Protein AF-A0A7C3YCB7-F1 (afdb_monomer_lite)

Sequence (132 aa):
MITGTDVLAIGIAAILTVVTIVGVYWWRTVRLQRWLAQRLQSGAWVVTPCSACQGKGHCLQCGGMGTLGLMGKPCPACGGGEHSEGGHVVTLRGSGRCAVCGGYGQVYRDVHSGLTIQMSDDAVDAARSRSS

pLDDT: mean 73.68, std 11.97, range [40.75, 91.19]

Structure (mmCIF, N/CA/C/O backbone):
data_AF-A0A7C3YCB7-F1
#
_entry.id   AF-A0A7C3YCB7-F1
#
loop_
_atom_site.group_PDB
_atom_site.id
_atom_site.type_symbol
_atom_site.label_atom_id
_atom_site.label_alt_id
_atom_site.label_comp_id
_atom_site.label_asym_id
_atom_site.label_entity_id
_atom_site.label_seq_id
_atom_site.pdbx_PDB_ins_code
_atom_site.Cartn_x
_atom_site.Cartn_y
_atom_site.Cartn_z
_atom_site.occupancy
_atom_site.B_iso_or_equiv
_atom_site.auth_seq_id
_atom_site.auth_comp_id
_atom_site.auth_asym_id
_atom_site.auth_atom_id
_atom_site.pdbx_PDB_model_num
ATOM 1 N N . MET A 1 1 ? 16.963 9.208 -47.739 1.00 55.72 1 MET A N 1
ATOM 2 C CA . MET A 1 1 ? 17.545 10.384 -47.061 1.00 55.72 1 MET A CA 1
ATOM 3 C C . MET A 1 1 ? 16.467 10.934 -46.151 1.00 55.72 1 MET A C 1
ATOM 5 O O . MET A 1 1 ? 15.436 11.336 -46.665 1.00 55.72 1 MET A O 1
ATOM 9 N N . ILE A 1 2 ? 16.644 10.836 -44.833 1.00 55.69 2 ILE A N 1
ATOM 10 C CA . ILE A 1 2 ? 15.729 11.458 -43.865 1.00 55.69 2 ILE A CA 1
ATOM 11 C C . ILE A 1 2 ? 16.031 12.956 -43.910 1.00 55.69 2 ILE A C 1
ATOM 13 O O . ILE A 1 2 ? 17.195 13.338 -43.771 1.00 55.69 2 ILE A O 1
ATOM 17 N N . THR A 1 3 ? 15.034 13.789 -44.197 1.00 65.19 3 THR A N 1
ATOM 18 C CA . THR A 1 3 ? 15.243 15.237 -44.303 1.00 65.19 3 THR A CA 1
ATOM 19 C C . THR A 1 3 ? 15.220 15.875 -42.913 1.00 65.19 3 THR A C 1
ATOM 21 O O . THR A 1 3 ? 14.622 15.340 -41.981 1.00 65.19 3 THR A O 1
ATOM 24 N N . GLY A 1 4 ? 15.892 17.018 -42.733 1.00 64.44 4 GLY A N 1
ATOM 25 C CA . GLY A 1 4 ? 16.004 17.678 -41.420 1.00 64.44 4 GLY A CA 1
ATOM 26 C C . GLY A 1 4 ? 14.655 18.034 -40.772 1.00 64.44 4 GLY A C 1
ATOM 27 O O . GLY A 1 4 ? 14.561 18.115 -39.549 1.00 64.44 4 GLY A O 1
ATOM 28 N N . THR A 1 5 ? 13.596 18.175 -41.571 1.00 69.31 5 THR A N 1
ATOM 29 C CA . THR A 1 5 ? 12.217 18.403 -41.117 1.00 69.31 5 THR A CA 1
ATOM 30 C C . THR A 1 5 ? 11.559 17.154 -40.526 1.00 69.31 5 THR A C 1
ATOM 32 O O . THR A 1 5 ? 10.769 17.278 -39.592 1.00 69.31 5 THR A O 1
ATOM 35 N N . ASP A 1 6 ? 11.925 15.956 -40.991 1.00 67.31 6 ASP A N 1
ATOM 36 C CA . ASP A 1 6 ? 11.388 14.689 -40.473 1.00 67.31 6 ASP A CA 1
ATOM 37 C C . ASP A 1 6 ? 11.893 14.415 -39.050 1.00 67.31 6 ASP A C 1
ATOM 39 O O . ASP A 1 6 ? 11.144 13.966 -38.183 1.00 67.31 6 ASP A O 1
ATOM 43 N N . VAL A 1 7 ? 13.157 14.753 -38.773 1.00 70.19 7 VAL A N 1
ATOM 44 C CA . VAL A 1 7 ? 13.768 14.581 -37.444 1.00 70.19 7 VAL A CA 1
ATOM 45 C C . VAL A 1 7 ? 13.118 15.512 -36.416 1.00 70.19 7 VAL A C 1
ATOM 47 O O . VAL A 1 7 ? 12.842 15.097 -35.290 1.00 70.19 7 VAL A O 1
ATOM 50 N N . LEU A 1 8 ? 12.816 16.754 -36.811 1.00 74.25 8 LEU A N 1
ATOM 51 C CA . LEU A 1 8 ? 12.131 17.718 -35.950 1.00 74.25 8 LEU A CA 1
ATOM 52 C C . LEU A 1 8 ? 10.683 17.285 -35.663 1.00 74.25 8 LEU A C 1
ATOM 54 O O . LEU A 1 8 ? 10.240 17.347 -34.516 1.00 74.25 8 LEU A O 1
ATOM 58 N N . ALA A 1 9 ? 9.963 16.797 -36.678 1.00 74.00 9 ALA A N 1
ATOM 59 C CA . ALA A 1 9 ? 8.589 16.320 -36.532 1.00 74.00 9 ALA A CA 1
ATOM 60 C C . ALA A 1 9 ? 8.490 15.098 -35.601 1.00 74.00 9 ALA A C 1
ATOM 62 O O . ALA A 1 9 ? 7.624 15.059 -34.724 1.00 74.00 9 ALA A O 1
ATOM 63 N N . ILE A 1 10 ? 9.413 14.136 -35.728 1.00 79.12 10 ILE A N 1
ATOM 64 C CA . ILE A 1 10 ? 9.480 12.964 -34.842 1.00 79.12 10 ILE A CA 1
ATOM 65 C C . ILE A 1 10 ? 9.825 13.387 -33.406 1.00 79.12 10 ILE A C 1
ATOM 67 O O . ILE A 1 10 ? 9.212 12.896 -32.457 1.00 79.12 10 ILE A O 1
ATOM 71 N N . GLY A 1 11 ? 10.755 14.333 -33.235 1.00 79.25 11 GLY A N 1
ATOM 72 C CA . GLY A 1 11 ? 11.122 14.865 -31.921 1.00 79.25 11 GLY A CA 1
ATOM 73 C C . GLY A 1 11 ? 9.951 15.542 -31.202 1.00 79.25 11 GLY A C 1
ATOM 74 O O . GLY A 1 11 ? 9.689 15.249 -30.036 1.00 79.25 11 GLY A O 1
ATOM 75 N N . ILE A 1 12 ? 9.196 16.395 -31.902 1.00 84.50 12 ILE A N 1
ATOM 76 C CA . ILE A 1 12 ? 8.022 17.082 -31.336 1.00 84.50 12 ILE A CA 1
ATOM 77 C C . ILE A 1 12 ? 6.922 16.076 -30.981 1.00 84.50 12 ILE A C 1
ATOM 79 O O . ILE A 1 12 ? 6.356 16.151 -29.889 1.00 84.50 12 ILE A O 1
ATOM 83 N N . ALA A 1 13 ? 6.645 15.111 -31.863 1.00 82.50 13 ALA A N 1
ATOM 84 C CA . ALA A 1 13 ? 5.657 14.071 -31.599 1.00 82.50 13 ALA A CA 1
ATOM 85 C C . ALA A 1 13 ? 6.021 13.260 -30.345 1.00 82.50 13 ALA A C 1
ATOM 87 O O . ALA A 1 13 ? 5.174 13.069 -29.478 1.00 82.50 13 ALA A O 1
ATOM 88 N N . ALA A 1 14 ? 7.285 12.854 -30.191 1.00 83.62 14 ALA A N 1
ATOM 89 C CA . ALA A 1 14 ? 7.742 12.130 -29.006 1.00 83.62 14 ALA A CA 1
ATOM 90 C C . ALA A 1 14 ? 7.562 12.947 -27.713 1.00 83.62 14 ALA A C 1
ATOM 92 O O . ALA A 1 14 ? 7.073 12.414 -26.715 1.00 83.62 14 ALA A O 1
ATOM 93 N N . ILE A 1 15 ? 7.890 14.243 -27.735 1.00 87.38 15 ILE A N 1
ATOM 94 C CA . ILE A 1 15 ? 7.728 15.132 -26.574 1.00 87.38 15 ILE A CA 1
ATOM 95 C C . ILE A 1 15 ? 6.250 15.265 -26.191 1.00 87.38 15 ILE A C 1
ATOM 97 O O . ILE A 1 15 ? 5.911 15.129 -25.016 1.00 87.38 15 ILE A O 1
ATOM 101 N N . LEU A 1 16 ? 5.355 15.474 -27.162 1.00 88.88 16 LEU A N 1
ATOM 102 C CA . LEU A 1 16 ? 3.915 15.575 -26.902 1.00 88.88 16 LEU A CA 1
ATOM 103 C C . LEU A 1 16 ? 3.347 14.281 -26.302 1.00 88.88 16 LEU A C 1
ATOM 105 O O . LEU A 1 16 ? 2.542 14.334 -25.368 1.00 88.88 16 LEU A O 1
ATOM 109 N N . THR A 1 17 ? 3.797 13.117 -26.771 1.00 87.00 17 THR A N 1
ATOM 110 C CA . THR A 1 17 ? 3.384 11.825 -26.205 1.00 87.00 17 THR A CA 1
ATOM 111 C C . THR A 1 17 ? 3.858 11.672 -24.759 1.00 87.00 17 THR A C 1
ATOM 113 O O . THR A 1 17 ? 3.087 11.273 -23.892 1.00 87.00 17 THR A O 1
ATOM 116 N N . VAL A 1 18 ? 5.100 12.052 -24.451 1.00 89.19 18 VAL A N 1
ATOM 117 C CA . VAL A 1 18 ? 5.606 12.002 -23.070 1.00 89.19 18 VAL A CA 1
ATOM 118 C C . VAL A 1 18 ? 4.829 12.963 -22.167 1.00 89.19 18 VAL A C 1
ATOM 120 O O . VAL A 1 18 ? 4.400 12.568 -21.085 1.00 89.19 18 VAL A O 1
ATOM 123 N N . VAL A 1 19 ? 4.578 14.196 -22.614 1.00 91.19 19 VAL A N 1
ATOM 124 C CA . VAL A 1 19 ? 3.820 15.195 -21.841 1.00 91.19 19 VAL A CA 1
ATOM 125 C C . VAL A 1 19 ? 2.392 14.725 -21.567 1.00 91.19 19 VAL A C 1
ATOM 127 O O . VAL A 1 19 ? 1.904 14.873 -20.448 1.00 91.19 19 VAL A O 1
ATOM 130 N N . THR A 1 20 ? 1.723 14.123 -22.552 1.00 89.56 20 THR A N 1
ATOM 131 C CA . THR A 1 20 ? 0.366 13.588 -22.365 1.00 89.56 20 THR A CA 1
ATOM 132 C C . THR A 1 20 ? 0.347 12.395 -21.414 1.00 89.56 20 THR A C 1
ATOM 134 O O . THR A 1 20 ? -0.484 12.374 -20.507 1.00 89.56 20 THR A O 1
ATOM 137 N N . ILE A 1 21 ? 1.285 11.450 -21.535 1.00 87.94 21 ILE A N 1
ATOM 138 C CA . ILE A 1 21 ? 1.400 10.309 -20.611 1.00 87.94 21 ILE A CA 1
ATOM 139 C C . ILE A 1 21 ? 1.638 10.797 -19.178 1.00 87.94 21 ILE A C 1
ATOM 141 O O . ILE A 1 21 ? 0.916 10.398 -18.263 1.00 87.94 21 ILE A O 1
ATOM 145 N N . VAL A 1 22 ? 2.606 11.696 -18.979 1.00 89.88 22 VAL A N 1
ATOM 146 C CA . VAL A 1 22 ? 2.920 12.255 -17.655 1.00 89.88 22 VAL A CA 1
ATOM 147 C C . VAL A 1 22 ? 1.731 13.043 -17.104 1.00 89.88 22 VAL A C 1
ATOM 149 O O . VAL A 1 22 ? 1.383 12.884 -15.935 1.00 89.88 22 VAL A O 1
ATOM 152 N N . GLY A 1 23 ? 1.056 13.837 -17.938 1.00 89.62 23 GLY A N 1
ATOM 153 C CA . GLY A 1 23 ? -0.133 14.595 -17.550 1.00 89.62 23 GLY A CA 1
ATOM 154 C C . GLY A 1 23 ? -1.295 13.702 -17.108 1.00 89.62 23 GLY A C 1
ATOM 155 O O . GLY A 1 23 ? -1.910 13.959 -16.072 1.00 89.62 23 GLY A O 1
ATOM 156 N N . VAL A 1 24 ? -1.569 12.617 -17.840 1.00 87.38 24 VAL A N 1
ATOM 157 C CA . VAL A 1 24 ? -2.597 11.629 -17.472 1.00 87.38 24 VAL A CA 1
ATOM 158 C C . VAL A 1 24 ? -2.231 10.926 -16.165 1.00 87.38 24 VAL A C 1
ATOM 160 O O . VAL A 1 24 ? -3.091 10.776 -15.292 1.00 87.38 24 VAL A O 1
ATOM 163 N N . TYR A 1 25 ? -0.965 10.533 -16.005 1.00 83.81 25 TYR A N 1
ATOM 164 C CA . TYR A 1 25 ? -0.487 9.878 -14.790 1.00 83.81 25 TYR A CA 1
ATOM 165 C C . TYR A 1 25 ? -0.630 10.795 -13.569 1.00 83.81 25 TYR A C 1
ATOM 167 O O . TYR A 1 25 ? -1.211 10.405 -12.557 1.00 83.81 25 TYR A O 1
ATOM 175 N N . TRP A 1 26 ? -0.198 12.050 -13.699 1.00 85.56 26 TRP A N 1
ATOM 176 C CA . TRP A 1 26 ? -0.324 13.069 -12.659 1.00 85.56 26 TRP A CA 1
ATOM 177 C C . TRP A 1 26 ? -1.784 13.372 -12.302 1.00 85.56 26 TRP A C 1
ATOM 179 O O . TRP A 1 26 ? -2.143 13.501 -11.132 1.00 85.56 26 TRP A O 1
ATOM 189 N N . TRP A 1 27 ? -2.671 13.464 -13.295 1.00 84.62 27 TRP A N 1
ATOM 190 C CA . TRP A 1 27 ? -4.088 13.697 -13.027 1.00 84.62 27 TRP A CA 1
ATOM 191 C C . TRP A 1 27 ? -4.723 12.536 -12.255 1.00 84.62 27 TRP A C 1
ATOM 193 O O . TRP A 1 27 ? -5.489 12.765 -11.312 1.00 84.62 27 TRP A O 1
ATOM 203 N N . ARG A 1 28 ? -4.374 11.292 -12.609 1.00 80.69 28 ARG A N 1
ATOM 204 C CA . ARG A 1 28 ? -4.806 10.092 -11.880 1.00 80.69 28 ARG A CA 1
ATOM 205 C C . ARG A 1 28 ? -4.377 10.143 -10.416 1.00 80.69 28 ARG A C 1
ATOM 207 O O . ARG A 1 28 ? -5.232 9.977 -9.544 1.00 80.69 28 ARG A O 1
ATOM 214 N N . THR A 1 29 ? -3.106 10.434 -10.143 1.00 75.44 29 THR A N 1
ATOM 215 C CA . THR A 1 29 ? -2.579 10.462 -8.771 1.00 75.44 29 THR A CA 1
ATOM 216 C C . THR A 1 29 ? -3.209 11.578 -7.940 1.00 75.44 29 THR A C 1
ATOM 218 O O . THR A 1 29 ? -3.712 11.314 -6.848 1.00 75.44 29 THR A O 1
ATOM 221 N N . VAL A 1 30 ? -3.298 12.805 -8.463 1.00 84.25 30 VAL A N 1
ATOM 222 C CA . VAL A 1 30 ? -3.924 13.935 -7.748 1.00 84.25 30 VAL A CA 1
ATOM 223 C C . VAL A 1 30 ? -5.396 13.661 -7.445 1.00 84.25 30 VAL A C 1
ATOM 225 O O . VAL A 1 30 ? -5.882 13.962 -6.352 1.00 84.25 30 VAL A O 1
ATOM 228 N N . ARG A 1 31 ? -6.129 13.072 -8.395 1.00 81.88 31 ARG A N 1
ATOM 229 C CA . ARG A 1 31 ? -7.540 12.724 -8.195 1.00 81.88 31 ARG A CA 1
ATOM 230 C C . ARG A 1 31 ? -7.712 11.661 -7.110 1.00 81.88 31 ARG A C 1
ATOM 232 O O . ARG A 1 31 ? -8.656 11.758 -6.325 1.00 81.88 31 ARG A O 1
ATOM 239 N N . LEU A 1 32 ? -6.824 10.670 -7.067 1.00 75.31 32 LEU A N 1
ATOM 240 C CA . LEU A 1 32 ? -6.840 9.607 -6.063 1.00 75.31 32 LEU A CA 1
ATOM 241 C C . LEU A 1 32 ? -6.523 10.163 -4.668 1.00 75.31 32 LEU A C 1
ATOM 243 O O . LEU A 1 32 ? -7.2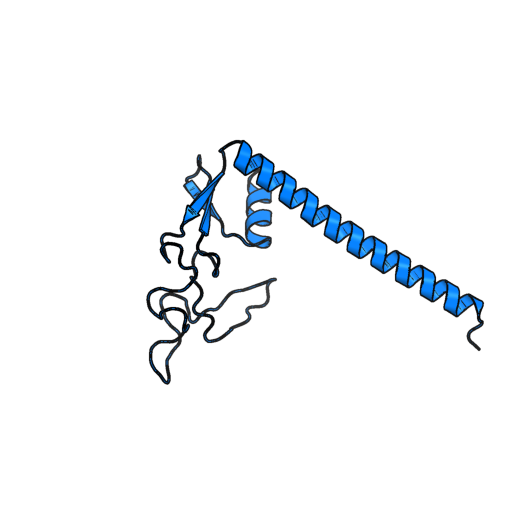68 9.907 -3.722 1.00 75.31 32 LEU A O 1
ATOM 247 N N . GLN A 1 33 ? -5.516 11.035 -4.565 1.00 77.50 33 GLN A N 1
ATOM 248 C CA . GLN A 1 33 ? -5.184 11.707 -3.308 1.00 77.50 33 GLN A CA 1
ATOM 249 C C . GLN A 1 33 ? -6.328 12.574 -2.779 1.00 77.50 33 GLN A C 1
ATOM 251 O O . GLN A 1 33 ? -6.639 12.511 -1.592 1.00 77.50 33 GLN A O 1
ATOM 256 N N . ARG A 1 34 ? -7.008 13.338 -3.645 1.00 84.69 34 ARG A N 1
ATOM 257 C CA . ARG A 1 34 ? -8.174 14.137 -3.228 1.00 84.69 34 ARG A CA 1
ATOM 258 C C . ARG A 1 34 ? -9.317 13.269 -2.707 1.00 84.69 34 ARG A C 1
ATOM 260 O O . ARG A 1 34 ? -9.920 13.616 -1.698 1.00 84.69 34 ARG A O 1
ATOM 267 N N . TRP A 1 35 ? -9.603 12.145 -3.364 1.00 80.81 35 TRP A N 1
ATOM 268 C CA . TRP A 1 35 ? -10.663 11.234 -2.927 1.00 80.81 35 TRP A CA 1
ATOM 269 C C . TRP A 1 35 ? -10.346 10.592 -1.568 1.00 80.81 35 TRP A C 1
ATOM 271 O O . TRP A 1 35 ? -11.201 10.588 -0.681 1.00 80.81 35 TRP A O 1
ATOM 281 N N . LEU A 1 36 ? -9.109 10.119 -1.371 1.00 73.50 36 LEU A N 1
ATOM 282 C CA . LEU A 1 36 ? -8.652 9.588 -0.083 1.00 73.50 36 LEU A CA 1
ATOM 283 C C . LEU A 1 36 ? -8.720 10.649 1.020 1.00 73.50 36 LEU A C 1
ATOM 285 O O . LEU A 1 36 ? -9.247 10.381 2.099 1.00 73.50 36 LEU A O 1
ATOM 289 N N . ALA A 1 37 ? -8.242 11.865 0.739 1.00 77.81 37 ALA A N 1
ATOM 290 C CA . ALA A 1 37 ? -8.298 12.978 1.682 1.00 77.81 37 ALA A CA 1
ATOM 291 C C . ALA A 1 37 ? -9.743 13.297 2.091 1.00 77.81 37 ALA A C 1
ATOM 293 O O . ALA A 1 37 ? -10.021 13.468 3.274 1.00 77.81 37 ALA A O 1
ATOM 294 N N . GLN A 1 38 ? -10.676 13.293 1.136 1.00 81.56 38 GLN A N 1
ATOM 295 C CA . GLN A 1 38 ? -12.091 13.528 1.408 1.00 81.56 38 GLN A CA 1
ATOM 296 C C . GLN A 1 38 ? -12.702 12.421 2.285 1.00 81.56 38 GLN A C 1
ATOM 298 O O . GLN A 1 38 ? -13.438 12.720 3.224 1.00 81.56 38 GLN A O 1
ATOM 303 N N . ARG A 1 39 ? -12.365 11.145 2.040 1.00 74.69 39 ARG A N 1
ATOM 304 C CA . ARG A 1 39 ? -12.821 10.011 2.868 1.00 74.69 39 ARG A CA 1
ATOM 305 C C . ARG A 1 39 ? -12.276 10.083 4.296 1.00 74.69 39 ARG A C 1
ATOM 307 O O . ARG A 1 39 ? -13.044 9.891 5.236 1.00 74.69 39 ARG A O 1
ATOM 314 N N . LEU A 1 40 ? -11.000 10.425 4.462 1.00 75.50 40 LEU A N 1
ATOM 315 C CA . LEU A 1 40 ? -10.378 10.610 5.777 1.00 75.50 40 LEU A CA 1
ATOM 316 C C . LEU A 1 40 ? -10.996 11.787 6.542 1.00 75.50 40 LEU A C 1
ATOM 318 O O . LEU A 1 40 ? -11.325 11.651 7.715 1.00 75.50 40 LEU A O 1
ATOM 322 N N . GLN A 1 41 ? -11.223 12.919 5.870 1.00 78.81 41 GLN A N 1
ATOM 323 C CA . GLN A 1 41 ? -11.858 14.095 6.476 1.00 78.81 41 GLN A CA 1
ATOM 324 C C . GLN A 1 41 ? -13.321 13.850 6.850 1.00 78.81 41 GLN A C 1
ATOM 326 O O . GLN A 1 41 ? -13.781 14.349 7.871 1.00 78.81 41 GLN A O 1
ATOM 331 N N . SER A 1 42 ? -14.046 13.053 6.059 1.00 79.25 42 SER A N 1
ATOM 332 C CA . SER A 1 42 ? -15.430 12.678 6.369 1.00 79.25 42 SER A CA 1
ATOM 333 C C . SER A 1 42 ? -15.561 11.730 7.569 1.00 79.25 42 SER A C 1
ATOM 335 O O . SER A 1 42 ? -16.676 11.412 7.968 1.00 79.25 42 SER A O 1
ATOM 337 N N . GLY A 1 43 ? -14.446 11.223 8.112 1.00 77.56 43 GLY A N 1
ATOM 338 C CA . GLY A 1 43 ? -14.448 10.228 9.186 1.00 77.56 43 GLY A CA 1
ATOM 339 C C . GLY A 1 43 ? -14.991 8.861 8.766 1.00 77.56 43 GLY A C 1
ATOM 340 O O . GLY A 1 43 ? -15.074 7.958 9.590 1.00 77.56 43 GLY A O 1
ATOM 341 N N . ALA A 1 44 ? -15.336 8.670 7.488 1.00 78.81 44 ALA A N 1
ATOM 342 C CA . ALA A 1 44 ? -15.799 7.385 6.983 1.00 78.81 44 ALA A CA 1
ATOM 343 C C . ALA A 1 44 ? -14.703 6.314 7.095 1.00 78.81 44 ALA A C 1
ATOM 345 O O . ALA A 1 44 ? -15.007 5.125 7.165 1.00 78.81 44 ALA A O 1
ATOM 346 N N . TRP A 1 45 ? -13.437 6.733 7.053 1.00 79.31 45 TRP A N 1
ATOM 347 C CA . TRP A 1 45 ? -12.264 5.874 6.994 1.00 79.31 45 TRP A CA 1
ATOM 348 C C . TRP A 1 45 ? -11.245 6.317 8.040 1.00 79.31 45 TRP A C 1
ATOM 350 O O . TRP A 1 45 ? -10.954 7.505 8.159 1.00 79.31 45 TRP A O 1
ATOM 360 N N . VAL A 1 46 ? -10.676 5.360 8.771 1.00 84.06 46 VAL A N 1
ATOM 361 C CA . VAL A 1 46 ? -9.654 5.606 9.794 1.00 84.06 46 VAL A CA 1
ATOM 362 C C . VAL A 1 46 ? -8.403 4.785 9.503 1.00 84.06 46 VAL A C 1
ATOM 364 O O . VAL A 1 46 ? -8.476 3.614 9.129 1.00 84.06 46 VAL A O 1
ATOM 367 N N . VAL A 1 47 ? -7.232 5.402 9.661 1.00 83.56 47 VAL A N 1
ATOM 368 C CA . VAL A 1 47 ? -5.953 4.688 9.590 1.00 83.56 47 VAL A CA 1
ATOM 369 C C . VAL A 1 47 ? -5.744 3.981 10.918 1.00 83.56 47 VAL A C 1
ATOM 371 O O . VAL A 1 47 ? -5.693 4.622 11.965 1.00 83.56 47 VAL A O 1
ATOM 374 N N . THR A 1 48 ? -5.627 2.658 10.879 1.00 85.88 48 THR A N 1
ATOM 375 C CA . THR A 1 48 ? -5.392 1.847 12.080 1.00 85.88 48 THR A CA 1
ATOM 376 C C . THR A 1 48 ? -4.136 1.005 11.922 1.00 85.88 48 THR A C 1
ATOM 378 O O . THR A 1 48 ? -3.832 0.561 10.808 1.00 85.88 48 THR A O 1
ATOM 381 N N . PRO A 1 49 ? -3.383 0.773 13.014 1.00 86.75 49 PRO A N 1
ATOM 382 C CA . PRO A 1 49 ? -2.257 -0.142 12.968 1.00 86.75 49 PRO A CA 1
ATOM 383 C C . PRO A 1 49 ? -2.763 -1.534 12.589 1.00 86.75 49 PRO A C 1
ATOM 385 O O . PRO A 1 49 ? -3.782 -2.010 13.091 1.00 86.75 49 PRO A O 1
ATOM 388 N N . CYS A 1 50 ? -2.040 -2.195 11.693 1.00 85.00 50 CYS A N 1
ATOM 389 C CA . CYS A 1 50 ? -2.361 -3.550 11.285 1.00 85.00 50 CYS A CA 1
ATOM 390 C C . CYS A 1 50 ? -2.235 -4.476 12.497 1.00 85.00 50 CYS A C 1
ATOM 392 O O . CYS A 1 50 ? -1.160 -4.580 13.089 1.00 85.00 50 CYS A O 1
ATOM 394 N N . SER A 1 51 ? -3.316 -5.169 12.850 1.00 84.00 51 SER A N 1
ATOM 395 C CA . SER A 1 51 ? -3.353 -6.091 13.990 1.00 84.00 51 SER A CA 1
ATOM 396 C C . SER A 1 51 ? -2.431 -7.299 13.800 1.00 84.00 51 SER A C 1
ATOM 398 O O . SER A 1 51 ? -1.847 -7.776 14.768 1.00 84.00 51 SER A O 1
ATOM 400 N N . ALA A 1 52 ? -2.229 -7.748 12.557 1.00 81.75 52 ALA A N 1
ATOM 401 C CA . ALA A 1 52 ? -1.406 -8.917 12.245 1.00 81.75 52 ALA A CA 1
ATOM 402 C C . ALA A 1 52 ? 0.105 -8.681 12.425 1.00 81.75 52 ALA A C 1
ATOM 404 O O . ALA A 1 52 ? 0.840 -9.617 12.728 1.00 81.75 52 ALA A O 1
ATOM 405 N N . CYS A 1 53 ? 0.584 -7.444 12.250 1.00 84.50 53 CYS A N 1
ATOM 406 C CA . CYS A 1 53 ? 1.986 -7.081 12.499 1.00 84.50 53 CYS A CA 1
ATOM 407 C C . CYS A 1 53 ? 2.175 -6.047 13.609 1.00 84.50 53 CYS A C 1
ATOM 409 O O . CYS A 1 53 ? 3.289 -5.565 13.801 1.00 84.50 53 CYS A O 1
ATOM 411 N N . GLN A 1 54 ? 1.100 -5.661 14.299 1.00 87.12 54 GLN A N 1
ATOM 412 C CA . GLN A 1 54 ? 1.098 -4.643 15.352 1.00 87.12 54 G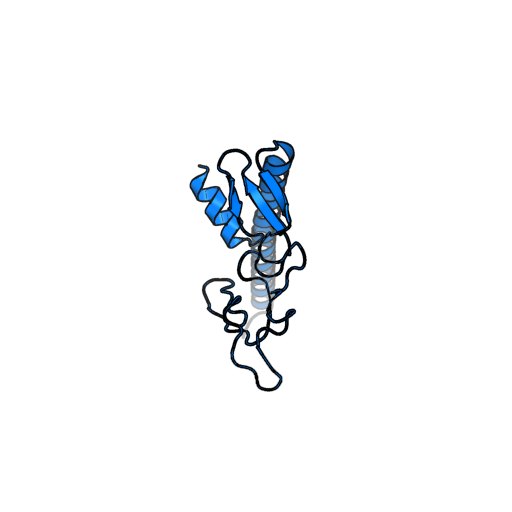LN A CA 1
ATOM 413 C C . GLN A 1 54 ? 1.790 -3.334 14.931 1.00 87.12 54 GLN A C 1
ATOM 415 O O . GLN A 1 54 ? 2.621 -2.800 15.657 1.00 87.12 54 GLN A O 1
ATOM 420 N N . GLY A 1 55 ? 1.524 -2.840 13.719 1.00 83.75 55 GLY A N 1
ATOM 421 C CA . GLY A 1 55 ? 2.165 -1.606 13.241 1.00 83.75 55 GLY A CA 1
ATOM 422 C C . GLY A 1 55 ? 3.573 -1.762 12.655 1.00 83.75 55 GLY A C 1
ATOM 423 O O . GLY A 1 55 ? 4.058 -0.844 12.009 1.00 83.75 55 GLY A O 1
ATOM 424 N N . LYS A 1 56 ? 4.240 -2.913 12.816 1.00 84.50 56 LYS A N 1
ATOM 425 C CA . LYS A 1 56 ? 5.661 -3.053 12.446 1.00 84.50 56 LYS A CA 1
ATOM 426 C C . LYS A 1 56 ? 5.943 -3.228 10.951 1.00 84.50 56 LYS A C 1
ATOM 428 O O . LYS A 1 56 ? 7.100 -3.196 10.539 1.00 84.50 56 LYS A O 1
ATOM 433 N N . GLY A 1 57 ? 4.919 -3.512 10.149 1.00 81.00 57 GLY A N 1
ATOM 434 C CA . GLY A 1 57 ? 5.040 -3.754 8.706 1.00 81.00 57 GLY A CA 1
ATOM 435 C C . GLY A 1 57 ? 5.657 -5.104 8.326 1.00 81.00 57 GLY A C 1
ATOM 436 O O . GLY A 1 57 ? 5.356 -5.635 7.264 1.00 81.00 57 GLY A O 1
ATOM 437 N N . HIS A 1 58 ? 6.432 -5.739 9.200 1.00 83.50 58 HIS A N 1
ATOM 438 C CA . HIS A 1 58 ? 6.997 -7.065 8.966 1.00 83.50 58 HIS A CA 1
ATOM 439 C C . HIS A 1 58 ? 6.234 -8.175 9.699 1.00 83.50 58 HIS A C 1
ATOM 441 O O . HIS A 1 58 ? 5.551 -7.957 10.699 1.00 83.50 58 HIS A O 1
ATOM 447 N N . CYS A 1 59 ? 6.351 -9.396 9.188 1.00 84.38 59 CYS A N 1
ATOM 448 C CA . CYS A 1 59 ? 5.833 -10.595 9.821 1.00 84.38 59 CYS A CA 1
ATOM 449 C C . CYS A 1 59 ? 6.545 -10.818 11.159 1.00 84.38 59 CYS A C 1
ATOM 451 O O . CYS A 1 59 ? 7.772 -10.929 11.212 1.00 84.38 59 CYS A O 1
ATOM 453 N N . LEU A 1 60 ? 5.760 -10.910 12.234 1.00 82.75 60 LEU A N 1
ATOM 454 C CA . LEU A 1 60 ? 6.264 -11.095 13.596 1.00 82.75 60 LEU A CA 1
ATOM 455 C C . LEU A 1 60 ? 6.900 -12.474 13.799 1.00 82.75 60 LEU A C 1
ATOM 457 O O . LEU A 1 60 ? 7.819 -12.612 14.595 1.00 82.75 60 LEU A O 1
ATOM 461 N N . GLN A 1 61 ? 6.444 -13.482 13.054 1.00 84.06 61 GLN A N 1
ATOM 462 C CA . GLN A 1 61 ? 6.894 -14.861 13.231 1.00 84.06 61 GLN A CA 1
ATOM 463 C C . GLN A 1 61 ? 8.291 -15.115 12.654 1.00 84.06 61 GLN A C 1
ATOM 465 O O . GLN A 1 61 ? 9.071 -15.848 13.249 1.00 84.06 61 GLN A O 1
ATOM 470 N N . CYS A 1 62 ? 8.623 -14.508 11.512 1.00 79.69 62 CYS A N 1
ATOM 471 C CA . CYS A 1 62 ? 9.971 -14.575 10.937 1.00 79.69 62 CYS A CA 1
ATOM 472 C C . CYS A 1 62 ? 10.793 -13.303 11.180 1.00 79.69 62 CYS A C 1
ATOM 474 O O . CYS A 1 62 ? 11.843 -13.145 10.567 1.00 79.69 62 CYS A O 1
ATOM 476 N N . GLY A 1 63 ? 10.293 -12.350 11.973 1.00 79.38 63 GLY A N 1
ATOM 477 C CA . GLY A 1 63 ? 10.971 -11.076 12.235 1.00 79.38 63 GLY A CA 1
ATOM 478 C C . GLY A 1 63 ? 11.341 -10.284 10.976 1.00 79.38 63 GLY A C 1
ATOM 479 O O . GLY A 1 63 ? 12.363 -9.613 10.962 1.00 79.38 63 GLY A O 1
ATOM 480 N N . GLY A 1 64 ? 10.564 -10.400 9.894 1.00 77.75 64 GLY A N 1
ATOM 481 C CA . GLY A 1 64 ? 10.897 -9.736 8.628 1.00 77.75 64 GLY A CA 1
ATOM 482 C C . GLY A 1 64 ? 11.895 -10.453 7.714 1.00 77.75 64 GLY A C 1
ATOM 483 O O . GLY A 1 64 ? 12.200 -9.926 6.655 1.00 77.75 64 GLY A O 1
ATOM 484 N N . MET A 1 65 ? 12.341 -11.668 8.045 1.00 77.25 65 MET A N 1
ATOM 485 C CA . MET A 1 65 ? 13.277 -12.426 7.196 1.00 77.25 65 MET A CA 1
ATOM 486 C C . MET A 1 65 ? 12.602 -13.198 6.047 1.00 77.25 65 MET A C 1
ATOM 488 O O . MET A 1 65 ? 13.264 -13.648 5.120 1.00 77.25 65 MET A O 1
ATOM 492 N N . GLY A 1 66 ? 11.285 -13.428 6.124 1.00 76.31 66 GLY A N 1
ATOM 493 C CA . GLY A 1 66 ? 10.513 -14.231 5.161 1.00 76.31 66 GLY A CA 1
ATOM 494 C C . GLY A 1 66 ? 10.829 -15.733 5.172 1.00 76.31 66 GLY A C 1
ATOM 495 O O . GLY A 1 66 ? 10.157 -16.517 4.511 1.00 76.31 66 GLY A O 1
ATOM 496 N N . THR A 1 67 ? 11.785 -16.180 5.973 1.00 78.69 67 THR A N 1
ATOM 497 C CA . THR A 1 67 ? 12.139 -17.591 6.141 1.00 78.69 67 THR A CA 1
ATOM 498 C C . THR A 1 67 ? 12.257 -17.938 7.622 1.00 78.69 67 THR A C 1
ATOM 500 O O . THR A 1 67 ? 12.399 -17.059 8.473 1.00 78.69 67 THR A O 1
ATOM 503 N N . LEU A 1 68 ? 12.139 -19.226 7.952 1.00 76.00 68 LEU A N 1
ATOM 504 C CA . LEU A 1 68 ? 12.378 -19.728 9.307 1.00 76.00 68 LEU A CA 1
ATOM 505 C C . LEU A 1 68 ? 13.693 -20.515 9.353 1.00 76.00 68 LEU A C 1
ATOM 507 O O . LEU A 1 68 ? 13.788 -21.599 8.777 1.00 76.00 68 LEU A O 1
ATOM 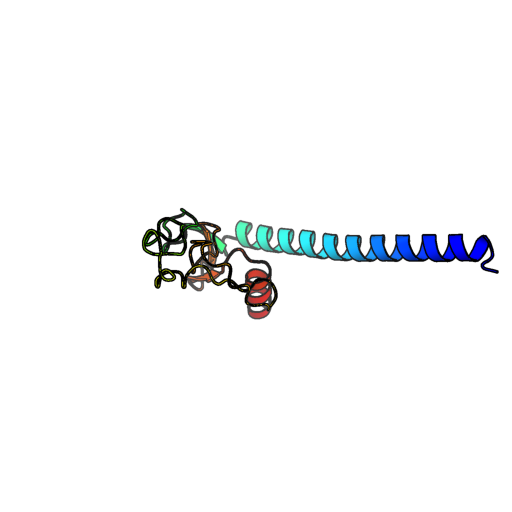511 N N . GLY A 1 69 ? 14.684 -19.977 10.070 1.00 69.06 69 GLY A N 1
ATOM 512 C CA . GLY A 1 69 ? 16.018 -20.567 10.240 1.00 69.06 69 GLY A CA 1
ATOM 513 C C . GLY A 1 69 ? 17.055 -20.112 9.199 1.00 69.06 69 GLY A C 1
ATOM 514 O O . GLY A 1 69 ? 16.712 -19.561 8.158 1.00 69.06 69 GLY A O 1
ATOM 515 N N . LEU A 1 70 ? 18.339 -20.375 9.480 1.00 58.31 70 LEU A N 1
ATOM 516 C CA . LEU A 1 70 ? 19.509 -19.926 8.692 1.00 58.31 70 LEU A CA 1
ATOM 517 C C . LEU A 1 70 ? 19.579 -20.477 7.251 1.00 58.31 70 LEU A C 1
ATOM 519 O O . LEU A 1 70 ? 20.243 -19.889 6.408 1.00 58.31 70 LEU A O 1
ATOM 523 N N . MET A 1 71 ? 18.880 -21.577 6.956 1.00 61.16 71 MET A N 1
ATOM 524 C CA . MET A 1 71 ? 18.738 -22.165 5.608 1.00 61.16 71 MET A CA 1
ATOM 525 C C . MET A 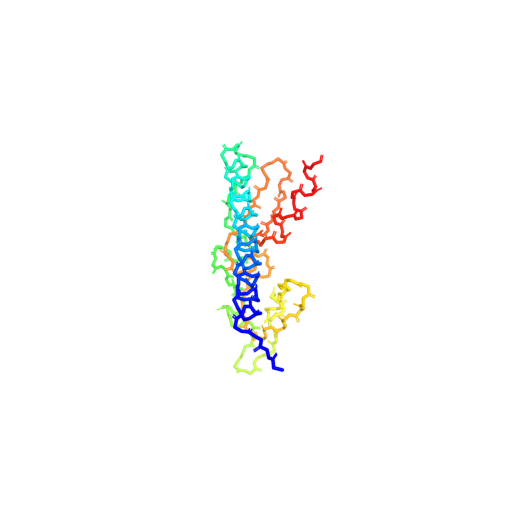1 71 ? 17.274 -22.152 5.110 1.00 61.16 71 MET A C 1
ATOM 527 O O . MET A 1 71 ? 16.858 -22.976 4.302 1.00 61.16 71 MET A O 1
ATOM 531 N N . GLY A 1 72 ? 16.454 -21.271 5.682 1.00 65.06 72 GLY A N 1
ATOM 532 C CA . GLY A 1 72 ? 15.073 -21.571 6.043 1.00 65.06 72 GLY A CA 1
ATOM 533 C C . GLY A 1 72 ? 14.026 -21.656 4.939 1.00 65.06 72 GLY A C 1
ATOM 534 O O . GLY A 1 72 ? 13.929 -20.806 4.058 1.00 65.06 72 GLY A O 1
ATOM 535 N N . LYS A 1 73 ? 13.140 -22.645 5.092 1.00 75.12 73 LYS A N 1
ATOM 536 C CA . LYS A 1 73 ? 11.852 -22.763 4.393 1.00 75.12 73 LYS A CA 1
ATOM 537 C C . LYS A 1 73 ? 11.046 -21.451 4.500 1.00 75.12 73 LYS A C 1
ATOM 539 O O . LYS A 1 73 ? 11.185 -20.744 5.506 1.00 75.12 73 LYS A O 1
ATOM 544 N N . PRO A 1 74 ? 10.193 -21.130 3.507 1.00 75.62 74 PRO A N 1
ATOM 545 C CA . PRO A 1 74 ? 9.356 -19.932 3.547 1.00 75.62 74 PRO A CA 1
ATOM 546 C C . PRO A 1 74 ? 8.503 -19.905 4.818 1.00 75.62 74 PRO A C 1
ATOM 548 O O . PRO A 1 74 ? 7.977 -20.932 5.253 1.00 75.62 74 PRO A O 1
ATOM 551 N N . CYS A 1 75 ? 8.395 -18.729 5.439 1.00 77.06 75 CYS A N 1
ATOM 552 C CA . CYS A 1 75 ? 7.614 -18.575 6.659 1.00 77.06 75 CYS A CA 1
ATOM 553 C C . CYS A 1 75 ? 6.123 -18.822 6.361 1.00 77.06 75 CYS A C 1
ATOM 555 O O . CYS A 1 75 ? 5.551 -18.085 5.558 1.00 77.06 75 CYS A O 1
ATOM 557 N N . PRO A 1 76 ? 5.460 -19.791 7.019 1.00 75.50 76 PRO A N 1
ATOM 558 C CA . PRO A 1 76 ? 4.071 -20.135 6.718 1.00 75.50 76 PRO A CA 1
ATOM 559 C C . PRO A 1 76 ? 3.088 -19.012 7.076 1.00 75.50 76 PRO A C 1
ATOM 561 O O . PRO A 1 76 ? 2.043 -18.899 6.450 1.00 75.50 76 PRO A O 1
ATOM 564 N N . ALA A 1 77 ? 3.428 -18.146 8.037 1.00 74.00 77 ALA A N 1
ATOM 565 C CA . ALA A 1 77 ? 2.556 -17.047 8.453 1.00 74.00 77 ALA A CA 1
ATOM 566 C C . ALA A 1 77 ? 2.505 -15.878 7.462 1.00 74.00 77 ALA A C 1
ATOM 568 O O . ALA A 1 77 ? 1.520 -15.146 7.433 1.00 74.00 77 ALA A O 1
ATOM 569 N N . CYS A 1 78 ? 3.552 -15.680 6.657 1.00 71.06 78 CYS A N 1
ATOM 570 C CA . CYS A 1 78 ? 3.557 -14.677 5.588 1.00 71.06 78 CYS A CA 1
ATOM 571 C C . CYS A 1 78 ? 3.724 -15.278 4.186 1.00 71.06 78 CYS A C 1
ATOM 573 O O . CYS A 1 78 ? 3.989 -14.541 3.241 1.00 71.06 78 CYS A O 1
ATOM 575 N N . GLY A 1 79 ? 3.632 -16.606 4.052 1.00 70.62 79 GLY A N 1
ATOM 576 C CA . GLY A 1 79 ? 3.880 -17.325 2.796 1.00 70.62 79 GLY A CA 1
ATOM 577 C C . GLY A 1 79 ? 5.302 -17.162 2.247 1.00 70.62 79 GLY A C 1
ATOM 578 O O . GLY A 1 79 ? 5.554 -17.423 1.082 1.00 70.62 79 GLY A O 1
ATOM 579 N N . GLY A 1 80 ? 6.246 -16.684 3.056 1.00 67.25 80 GLY A N 1
ATOM 580 C CA . GLY A 1 80 ? 7.591 -16.336 2.604 1.00 67.25 80 GLY A CA 1
ATOM 581 C C . GLY A 1 80 ? 7.738 -14.973 1.922 1.00 67.25 80 GLY A C 1
ATOM 582 O O . GLY A 1 80 ? 8.848 -14.631 1.504 1.00 67.25 80 GLY A O 1
ATOM 583 N N . GLY A 1 81 ? 6.666 -14.175 1.881 1.00 60.91 81 GLY A N 1
ATOM 584 C CA . GLY A 1 81 ? 6.677 -12.819 1.336 1.00 60.91 81 GLY A CA 1
ATOM 585 C C . GLY A 1 81 ? 6.180 -12.689 -0.105 1.00 60.91 81 GLY A C 1
ATOM 586 O O . GLY A 1 81 ? 6.565 -11.728 -0.769 1.00 60.91 81 GLY A O 1
ATOM 587 N N . GLU A 1 82 ? 5.352 -13.618 -0.591 1.00 54.62 82 GLU A N 1
ATOM 588 C CA . GLU A 1 82 ? 4.708 -13.515 -1.906 1.00 54.62 82 GLU A CA 1
ATOM 589 C C . GLU A 1 82 ? 3.706 -12.351 -1.908 1.00 54.62 82 GLU A C 1
ATOM 591 O O . GLU A 1 82 ? 2.761 -12.338 -1.117 1.00 54.62 82 GLU A O 1
ATOM 596 N N . HIS A 1 83 ? 3.915 -11.355 -2.770 1.00 53.19 83 HIS A N 1
ATOM 597 C CA . HIS A 1 83 ? 2.939 -10.302 -3.052 1.00 53.19 83 HIS A CA 1
ATOM 598 C C . HIS A 1 83 ? 2.845 -10.091 -4.560 1.00 53.19 83 HIS A C 1
ATOM 600 O O . HIS A 1 83 ? 3.843 -10.142 -5.277 1.00 53.19 83 HIS A O 1
ATOM 606 N N . SER A 1 84 ? 1.618 -9.890 -5.030 1.00 44.78 84 SER A N 1
ATOM 607 C CA . SER A 1 84 ? 1.339 -9.561 -6.425 1.00 44.78 84 SER A CA 1
ATOM 608 C C . SER A 1 84 ? 1.236 -8.047 -6.533 1.00 44.78 84 SER A C 1
ATOM 610 O O . SER A 1 84 ? 0.237 -7.478 -6.107 1.00 44.78 84 SER A O 1
ATOM 612 N N . GLU A 1 85 ? 2.260 -7.396 -7.076 1.00 45.34 85 GLU A N 1
ATOM 613 C CA . GLU A 1 85 ? 2.122 -6.036 -7.601 1.00 45.34 85 GLU A CA 1
ATOM 614 C C . GLU A 1 85 ? 1.779 -6.159 -9.093 1.00 45.34 85 GLU A C 1
ATOM 616 O O . GLU A 1 85 ? 2.516 -6.786 -9.856 1.00 45.34 85 GLU A O 1
ATOM 621 N N . GLY A 1 86 ? 0.625 -5.632 -9.517 1.00 47.25 86 GLY A N 1
ATOM 622 C CA . GLY A 1 86 ? 0.282 -5.525 -10.942 1.00 47.25 86 GLY A CA 1
ATOM 623 C C . GLY A 1 86 ? -0.013 -6.838 -11.685 1.00 47.25 86 GLY A C 1
ATOM 624 O O . GLY A 1 86 ? 0.214 -6.920 -12.889 1.00 47.25 86 GLY A O 1
ATOM 625 N N . GLY A 1 87 ? -0.512 -7.878 -11.005 1.00 41.84 87 GLY A N 1
ATOM 626 C CA . GLY A 1 87 ? -0.947 -9.131 -11.650 1.00 41.84 87 GLY A CA 1
ATOM 627 C C . GLY A 1 87 ? 0.175 -10.111 -12.021 1.00 41.84 87 GLY A C 1
ATOM 628 O O . GLY A 1 87 ? -0.113 -11.206 -12.501 1.00 41.84 87 GLY A O 1
ATOM 629 N N . HIS A 1 88 ? 1.437 -9.771 -11.745 1.00 40.75 88 HIS A N 1
ATOM 630 C CA . HIS A 1 88 ? 2.551 -10.712 -11.797 1.00 40.75 88 HIS A CA 1
ATOM 631 C C . HIS A 1 88 ? 2.890 -11.141 -10.365 1.00 40.75 88 HIS A C 1
ATOM 633 O O . HIS A 1 88 ? 3.274 -10.318 -9.535 1.00 40.75 88 HIS A O 1
ATOM 639 N N . VAL A 1 89 ? 2.743 -12.433 -10.048 1.00 49.88 89 VAL A N 1
ATOM 640 C CA . VAL A 1 89 ? 3.208 -12.978 -8.764 1.00 49.88 89 VAL A CA 1
ATOM 641 C C . VAL A 1 89 ? 4.731 -12.922 -8.788 1.00 49.88 89 VAL A C 1
ATOM 643 O O . VAL A 1 89 ? 5.382 -13.778 -9.386 1.00 49.88 89 VAL A O 1
ATOM 646 N N . VAL A 1 90 ? 5.317 -11.885 -8.194 1.00 49.09 90 VAL A N 1
ATOM 647 C CA . VAL A 1 90 ? 6.758 -11.836 -7.971 1.00 49.09 90 VAL A CA 1
ATOM 648 C C . VAL A 1 90 ? 7.004 -12.488 -6.619 1.00 49.09 90 VAL A C 1
ATOM 650 O O . VAL A 1 90 ? 6.789 -11.905 -5.557 1.00 49.09 90 VAL A O 1
ATOM 653 N N . THR A 1 91 ? 7.438 -13.744 -6.661 1.00 47.06 91 THR A N 1
ATOM 654 C CA . THR A 1 91 ? 7.877 -14.518 -5.499 1.00 47.06 91 THR A CA 1
ATOM 655 C C . THR A 1 91 ? 9.209 -13.955 -4.996 1.00 47.06 91 THR A C 1
ATOM 657 O O . THR A 1 91 ? 10.276 -14.539 -5.184 1.00 47.06 91 THR A O 1
ATOM 660 N N . LEU A 1 92 ? 9.183 -12.778 -4.364 1.00 48.09 92 LEU A N 1
ATOM 661 C CA . LEU A 1 92 ? 10.326 -12.261 -3.614 1.00 48.09 92 LEU A CA 1
ATOM 662 C C . LEU A 1 92 ? 10.497 -13.128 -2.361 1.00 48.09 92 LEU A C 1
ATOM 664 O O . LEU A 1 92 ? 9.991 -12.802 -1.286 1.00 48.09 92 LEU A O 1
ATOM 668 N N . ARG A 1 93 ? 11.204 -14.257 -2.512 1.00 46.03 93 ARG A N 1
ATOM 669 C CA . ARG A 1 93 ? 11.694 -15.068 -1.391 1.00 46.03 93 ARG A CA 1
ATOM 670 C C . ARG A 1 93 ? 12.359 -14.133 -0.379 1.00 46.03 93 ARG A C 1
ATOM 672 O O . ARG A 1 93 ? 13.386 -13.538 -0.687 1.00 46.03 93 ARG A O 1
ATOM 679 N N . GLY A 1 94 ? 11.789 -14.023 0.820 1.00 53.31 94 GLY A N 1
ATOM 680 C CA . GLY A 1 94 ? 12.458 -13.349 1.932 1.00 53.31 94 GLY A CA 1
ATOM 681 C C . GLY A 1 94 ? 12.063 -11.894 2.188 1.00 53.31 94 GLY A C 1
ATOM 682 O O . GLY A 1 94 ? 12.755 -11.227 2.947 1.00 53.31 94 GLY A O 1
ATOM 683 N N . SER A 1 95 ? 10.970 -11.366 1.620 1.00 63.94 95 SER A N 1
ATOM 684 C CA . SER A 1 95 ? 10.588 -9.974 1.936 1.00 63.94 95 SER A CA 1
ATOM 685 C C . SER A 1 95 ? 10.157 -9.795 3.398 1.00 63.94 95 SER A C 1
ATOM 687 O O . SER A 1 95 ? 10.240 -8.696 3.942 1.00 63.94 95 SER A O 1
ATOM 689 N N . GLY A 1 96 ? 9.645 -10.872 4.016 1.00 70.88 96 GLY A N 1
ATOM 690 C CA . GLY A 1 96 ? 9.196 -10.903 5.407 1.00 70.88 96 GLY A CA 1
ATOM 691 C C . GLY A 1 96 ? 8.146 -9.854 5.756 1.00 70.88 96 GLY A C 1
ATOM 692 O O . GLY A 1 96 ? 7.915 -9.590 6.935 1.00 70.88 96 GLY A O 1
ATOM 693 N N . ARG A 1 97 ? 7.489 -9.266 4.755 1.00 79.19 97 ARG A N 1
ATOM 694 C CA . ARG A 1 97 ? 6.419 -8.290 4.941 1.00 79.19 97 ARG A CA 1
ATOM 695 C C . ARG A 1 97 ? 5.193 -8.964 5.546 1.00 79.19 97 ARG A C 1
ATOM 697 O O . ARG A 1 97 ? 4.977 -10.170 5.415 1.00 79.19 97 ARG A O 1
ATOM 704 N N . CYS A 1 98 ? 4.390 -8.183 6.254 1.00 78.12 98 CYS A N 1
ATOM 705 C CA . CYS A 1 98 ? 3.118 -8.663 6.768 1.00 78.12 98 CYS A CA 1
ATOM 706 C C . CYS A 1 98 ? 2.175 -8.992 5.602 1.00 78.12 98 CYS A C 1
ATOM 708 O O . CYS A 1 98 ? 1.885 -8.114 4.798 1.00 78.12 98 CYS A O 1
ATOM 710 N N . ALA A 1 99 ? 1.641 -10.215 5.548 1.00 73.75 99 ALA A N 1
ATOM 711 C CA . ALA A 1 99 ? 0.708 -10.621 4.494 1.00 73.75 99 ALA A CA 1
ATOM 712 C C . ALA A 1 99 ? -0.601 -9.804 4.488 1.00 73.75 99 ALA A C 1
ATOM 714 O O . ALA A 1 99 ? -1.247 -9.669 3.456 1.00 73.75 99 ALA A O 1
ATOM 715 N N . VAL A 1 100 ? -0.983 -9.237 5.638 1.00 76.62 100 VAL A N 1
ATOM 716 C CA . VAL A 1 100 ? -2.255 -8.521 5.819 1.00 76.62 100 VAL A CA 1
ATOM 717 C C . VAL A 1 100 ? -2.161 -7.042 5.462 1.00 76.62 100 VAL A C 1
ATOM 719 O O . VAL A 1 100 ? -3.143 -6.487 4.985 1.00 76.62 100 VAL A O 1
ATOM 722 N N . CYS A 1 101 ? -1.012 -6.391 5.651 1.00 77.25 101 CYS A N 1
ATOM 723 C CA . CYS A 1 101 ? -0.825 -4.979 5.287 1.00 77.25 101 CYS A CA 1
ATOM 724 C C . CYS A 1 101 ? 0.274 -4.758 4.247 1.00 77.25 101 CYS A C 1
ATOM 726 O O . CYS A 1 101 ? 0.730 -3.634 4.100 1.00 77.25 101 CYS A O 1
ATOM 728 N N . GLY A 1 102 ? 0.766 -5.809 3.593 1.00 74.88 102 GLY A N 1
ATOM 729 C CA . GLY A 1 102 ? 1.765 -5.740 2.524 1.00 74.88 102 GLY A CA 1
ATOM 730 C C . GLY A 1 102 ? 3.121 -5.128 2.883 1.00 74.88 102 GLY A C 1
ATOM 731 O O . GLY A 1 102 ? 3.944 -4.919 1.999 1.00 74.88 102 GLY A O 1
ATOM 732 N N . GLY A 1 103 ? 3.400 -4.838 4.157 1.00 77.94 103 GLY A N 1
ATOM 733 C CA . GLY A 1 103 ? 4.622 -4.126 4.553 1.00 77.94 103 GLY A CA 1
ATOM 734 C C . GLY A 1 103 ? 4.395 -2.762 5.193 1.00 77.94 103 GLY A C 1
ATOM 735 O O . GLY A 1 103 ? 5.305 -2.248 5.834 1.00 77.94 103 GLY A O 1
ATOM 736 N N . TYR A 1 104 ? 3.201 -2.180 5.055 1.00 80.06 104 TYR A N 1
ATOM 737 C CA . TYR A 1 104 ? 2.960 -0.780 5.422 1.00 80.06 104 TYR A CA 1
ATOM 738 C C . TYR A 1 104 ? 2.778 -0.543 6.920 1.00 80.06 104 TYR A C 1
ATOM 740 O O . TYR A 1 104 ? 2.838 0.592 7.371 1.00 80.06 104 TYR A O 1
ATOM 748 N N . GLY A 1 105 ? 2.504 -1.587 7.704 1.00 83.06 105 GLY A N 1
ATOM 749 C CA . GLY A 1 105 ? 2.269 -1.466 9.147 1.00 83.06 105 GLY A CA 1
ATOM 750 C C . GLY A 1 105 ? 0.882 -0.932 9.512 1.00 83.06 105 GLY A C 1
ATOM 751 O O . GLY A 1 105 ? 0.373 -1.274 10.575 1.00 83.06 105 GLY A O 1
ATOM 752 N N . GLN A 1 106 ? 0.206 -0.226 8.609 1.00 85.00 106 GLN A N 1
ATOM 753 C CA . GLN A 1 106 ? -1.163 0.262 8.780 1.00 85.00 106 GLN A CA 1
ATOM 754 C C . GLN A 1 106 ? -2.117 -0.233 7.688 1.00 85.00 106 GLN A C 1
ATOM 756 O O . GLN A 1 106 ? -1.699 -0.651 6.608 1.00 85.00 106 GLN A O 1
ATOM 761 N N . VAL A 1 107 ? -3.412 -0.181 7.996 1.00 85.44 107 VAL A N 1
ATOM 762 C CA . VAL A 1 107 ? -4.520 -0.443 7.070 1.00 85.44 107 VAL A CA 1
ATOM 763 C C . VAL A 1 107 ? -5.580 0.642 7.224 1.00 85.44 107 VAL A C 1
ATOM 765 O O . VAL A 1 107 ? -5.764 1.198 8.314 1.00 85.44 107 VAL A O 1
ATOM 768 N N . TYR A 1 108 ? -6.298 0.931 6.143 1.00 83.50 108 TYR A N 1
ATOM 769 C CA . TYR A 1 108 ? -7.486 1.766 6.233 1.00 83.50 108 TYR A CA 1
ATOM 770 C C . TYR A 1 108 ? -8.670 0.907 6.644 1.00 83.50 108 TYR A C 1
ATOM 772 O O . TYR A 1 108 ? -8.922 -0.133 6.039 1.00 83.50 108 TYR A O 1
ATOM 780 N N . ARG A 1 109 ? -9.400 1.350 7.661 1.00 82.50 109 ARG A N 1
ATOM 781 C CA . ARG A 1 109 ? -10.624 0.708 8.117 1.00 82.50 109 ARG A CA 1
ATOM 782 C C . ARG A 1 109 ? -11.805 1.617 7.839 1.00 82.50 109 ARG A C 1
ATOM 784 O O . ARG A 1 109 ? -11.819 2.763 8.283 1.00 82.50 109 ARG A O 1
ATOM 791 N N . ASP A 1 110 ? -12.789 1.099 7.124 1.00 81.44 110 ASP A N 1
ATOM 792 C CA . ASP A 1 110 ? -14.079 1.751 6.969 1.00 81.44 110 ASP A CA 1
ATOM 793 C C . ASP A 1 110 ? -14.846 1.658 8.297 1.00 81.44 110 ASP A C 1
ATOM 795 O O . ASP A 1 110 ? -14.993 0.581 8.882 1.00 81.44 110 ASP A O 1
ATOM 799 N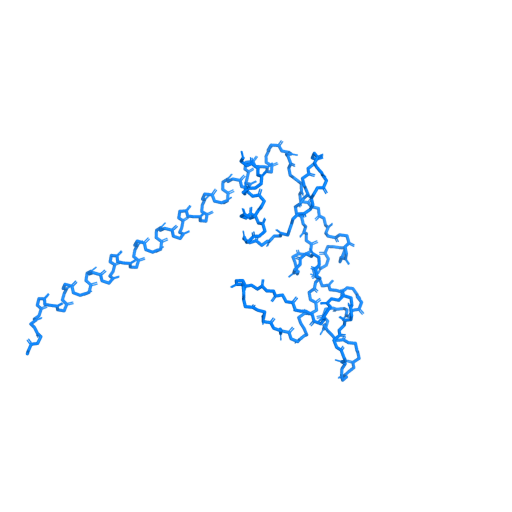 N . VAL A 1 111 ? -15.288 2.804 8.806 1.00 80.25 111 VAL A N 1
ATOM 800 C CA . VAL A 1 111 ? -15.882 2.936 10.143 1.00 80.25 111 VAL A CA 1
ATOM 801 C C . VAL A 1 111 ? -17.293 2.346 10.201 1.00 80.25 111 VAL A C 1
ATOM 803 O O . VAL A 1 111 ? -17.718 1.898 11.262 1.00 80.25 111 VAL A O 1
ATOM 806 N N . HIS A 1 112 ? -18.006 2.291 9.072 1.00 78.25 112 HIS A N 1
ATOM 807 C CA . HIS A 1 112 ? -19.388 1.806 9.024 1.00 78.25 112 HIS A CA 1
ATOM 808 C C . HIS A 1 112 ? -19.462 0.300 8.779 1.00 78.25 112 HIS A C 1
ATOM 810 O O . HIS A 1 112 ? -20.239 -0.401 9.420 1.00 78.25 112 HIS A O 1
ATOM 816 N N . SER A 1 113 ? -18.652 -0.206 7.851 1.00 78.56 113 SER A N 1
ATOM 817 C CA . SER A 1 113 ? -18.656 -1.621 7.460 1.00 78.56 113 SER A CA 1
ATOM 818 C C . SER A 1 113 ? -17.638 -2.468 8.227 1.00 78.56 113 SER A C 1
ATOM 820 O O . SER A 1 113 ? -17.692 -3.695 8.175 1.00 78.56 113 SER A O 1
ATOM 822 N N . GLY A 1 114 ? -16.679 -1.839 8.916 1.00 78.06 114 GLY A N 1
ATOM 823 C CA . GLY A 1 114 ? -15.566 -2.523 9.576 1.00 78.06 114 GLY A CA 1
ATOM 824 C C . GLY A 1 114 ? -14.551 -3.137 8.604 1.00 78.06 114 GLY A C 1
ATOM 825 O O . GLY A 1 114 ? -13.573 -3.742 9.058 1.00 78.06 114 GLY A O 1
ATOM 826 N N . LEU A 1 115 ? -14.767 -2.973 7.293 1.00 79.50 115 LEU A N 1
ATOM 827 C CA . LEU A 1 115 ? -13.919 -3.491 6.231 1.00 79.50 115 LEU A CA 1
ATOM 828 C C . LEU A 1 115 ? -12.538 -2.833 6.298 1.00 79.50 115 LEU A C 1
ATOM 830 O O . LEU A 1 115 ? -12.419 -1.610 6.345 1.00 79.50 115 LEU A O 1
ATOM 834 N N . THR A 1 116 ? -11.487 -3.645 6.269 1.00 75.69 116 THR A N 1
ATOM 835 C C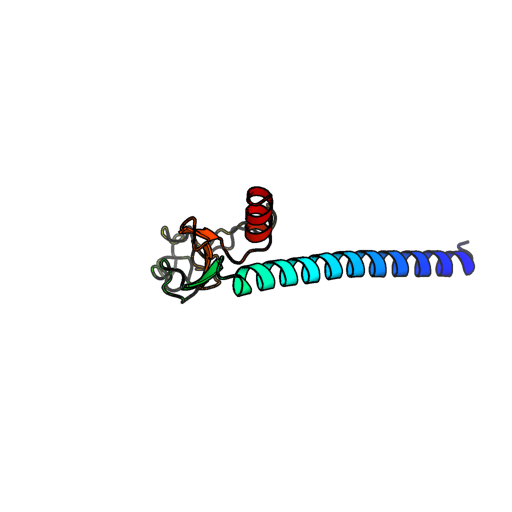A . THR A 1 116 ? -10.107 -3.167 6.157 1.00 75.69 116 THR A CA 1
ATOM 836 C C . THR A 1 116 ? -9.620 -3.312 4.724 1.00 75.69 116 THR A C 1
ATOM 838 O O . THR A 1 116 ? -9.735 -4.401 4.161 1.00 75.69 116 THR A O 1
ATOM 841 N N . ILE A 1 117 ? -9.014 -2.268 4.161 1.00 73.88 117 ILE A N 1
ATOM 842 C CA . ILE A 1 117 ? -8.255 -2.378 2.915 1.00 73.88 117 ILE A CA 1
ATOM 843 C C . ILE A 1 117 ? -6.798 -1.950 3.085 1.00 73.88 117 ILE A C 1
ATOM 845 O O . ILE A 1 117 ? -6.445 -1.114 3.923 1.00 73.88 117 ILE A O 1
ATOM 849 N N . GLN A 1 118 ? -5.943 -2.579 2.283 1.00 70.12 118 GLN A N 1
ATOM 850 C CA . GLN A 1 118 ? -4.509 -2.319 2.248 1.00 70.12 118 GLN A CA 1
ATOM 851 C C . GLN A 1 118 ? -4.201 -0.968 1.589 1.00 70.12 118 GLN A C 1
ATOM 853 O O . GLN A 1 118 ? -4.960 -0.485 0.750 1.00 70.12 118 GLN A O 1
ATOM 858 N N . MET A 1 119 ? -3.058 -0.377 1.952 1.00 64.69 119 MET A N 1
ATOM 859 C CA . MET A 1 119 ? -2.463 0.782 1.271 1.00 64.69 119 MET A CA 1
ATOM 860 C C . MET A 1 119 ? -1.806 0.364 -0.056 1.00 64.69 119 MET A C 1
ATOM 862 O O . MET A 1 119 ? -0.614 0.571 -0.245 1.00 64.69 119 MET A O 1
ATOM 866 N N . SER A 1 120 ? -2.559 -0.250 -0.967 1.00 65.56 120 SER A N 1
ATOM 867 C CA . SER A 1 120 ? -2.113 -0.460 -2.348 1.00 65.56 120 SER A CA 1
ATOM 868 C C . SER A 1 120 ? -3.054 0.255 -3.308 1.00 65.56 120 SER A C 1
ATOM 870 O O . SER A 1 120 ? -4.263 0.311 -3.065 1.00 65.56 120 SER A O 1
ATOM 872 N N . ASP A 1 121 ? -2.503 0.811 -4.388 1.00 60.06 121 ASP A N 1
ATOM 873 C CA . ASP A 1 121 ? -3.285 1.525 -5.404 1.00 60.06 121 ASP A CA 1
ATOM 874 C C . ASP A 1 121 ? -4.417 0.632 -5.949 1.00 60.06 121 ASP A C 1
ATOM 876 O O . ASP A 1 121 ? -5.566 1.066 -6.035 1.00 60.06 121 ASP A O 1
ATOM 880 N N . ASP A 1 122 ? -4.130 -0.660 -6.150 1.00 64.69 122 ASP A N 1
ATOM 881 C CA . ASP A 1 122 ? -5.104 -1.675 -6.567 1.00 64.69 122 ASP A CA 1
ATOM 882 C C . ASP A 1 122 ? -6.231 -1.887 -5.538 1.00 64.69 122 ASP A C 1
ATOM 884 O O . ASP A 1 122 ? -7.403 -2.019 -5.902 1.00 64.69 122 ASP A O 1
ATOM 888 N N . ALA A 1 123 ? -5.911 -1.909 -4.237 1.00 64.19 123 ALA A N 1
ATOM 889 C CA . ALA A 1 123 ? -6.912 -2.092 -3.185 1.00 64.19 123 ALA A CA 1
ATOM 890 C C . ALA A 1 123 ? -7.803 -0.854 -3.018 1.00 64.19 123 ALA A C 1
ATOM 892 O O . ALA A 1 123 ? -9.002 -0.986 -2.753 1.00 64.19 123 ALA A O 1
ATOM 893 N N . VAL A 1 124 ? -7.237 0.342 -3.199 1.00 64.19 124 VAL A N 1
ATOM 894 C CA . VAL A 1 124 ? -7.981 1.607 -3.168 1.00 64.19 124 VAL A CA 1
ATOM 895 C C . VAL A 1 124 ? -8.917 1.707 -4.375 1.00 64.19 124 VAL A C 1
ATOM 897 O O . VAL A 1 124 ? -10.093 2.049 -4.211 1.00 64.19 124 VAL A O 1
ATOM 900 N N . ASP A 1 125 ? -8.448 1.339 -5.567 1.00 65.19 125 ASP A N 1
ATOM 901 C CA . ASP A 1 125 ? -9.270 1.326 -6.777 1.00 65.19 125 ASP A CA 1
ATOM 902 C C . ASP A 1 125 ? -10.389 0.269 -6.706 1.00 65.19 125 ASP A C 1
ATOM 904 O O . ASP A 1 125 ? -11.542 0.568 -7.036 1.00 65.19 125 ASP A O 1
ATOM 908 N N . ALA A 1 126 ? -10.107 -0.926 -6.176 1.00 64.50 126 ALA A N 1
ATOM 909 C CA . ALA A 1 126 ? -11.117 -1.964 -5.948 1.00 64.50 126 ALA A CA 1
ATOM 910 C C . ALA A 1 126 ? -12.159 -1.576 -4.882 1.00 64.50 126 ALA A C 1
ATOM 912 O O . ALA A 1 126 ? -13.315 -2.002 -4.951 1.00 64.50 126 ALA A O 1
ATOM 913 N N . ALA A 1 127 ? -11.784 -0.778 -3.879 1.00 61.00 127 ALA A N 1
ATOM 914 C CA . ALA A 1 127 ? -12.738 -0.252 -2.905 1.00 61.00 127 ALA A CA 1
ATOM 915 C C . ALA A 1 127 ? -13.626 0.837 -3.514 1.00 61.00 127 ALA A C 1
ATOM 917 O O . ALA A 1 127 ? -14.827 0.886 -3.241 1.00 61.00 127 ALA A O 1
ATOM 918 N N . ARG A 1 128 ? -13.064 1.676 -4.391 1.00 63.78 128 ARG A N 1
ATOM 919 C CA . ARG A 1 128 ? -13.817 2.707 -5.105 1.00 63.78 128 ARG A CA 1
ATOM 920 C C . ARG A 1 128 ? -14.945 2.106 -5.938 1.00 63.78 128 ARG A C 1
ATOM 922 O O . ARG A 1 128 ? -16.066 2.601 -5.838 1.00 63.78 128 ARG A O 1
ATOM 929 N N . SER A 1 129 ? -14.671 1.035 -6.688 1.00 67.62 129 SER A N 1
ATOM 930 C CA . SER A 1 129 ? -15.656 0.381 -7.564 1.00 67.62 129 SER A CA 1
ATOM 931 C C . SER A 1 129 ? -16.821 -0.277 -6.819 1.00 67.62 129 SER A C 1
ATOM 933 O O . SER A 1 129 ? -17.836 -0.573 -7.433 1.00 67.62 129 SER A O 1
ATOM 935 N N . ARG A 1 130 ? -16.694 -0.521 -5.508 1.00 61.88 130 ARG A N 1
ATOM 936 C CA . ARG A 1 130 ? -17.782 -1.047 -4.661 1.00 61.88 130 ARG A CA 1
ATOM 937 C C . ARG A 1 130 ? -18.607 0.047 -3.988 1.00 61.88 130 ARG A C 1
ATOM 939 O O . ARG A 1 130 ? -19.625 -0.254 -3.378 1.00 61.88 130 ARG A O 1
ATOM 946 N N . SER A 1 131 ? -18.127 1.289 -4.031 1.00 57.78 131 SER A N 1
ATOM 947 C CA . SER A 1 131 ? -18.743 2.436 -3.355 1.00 57.78 131 SER A CA 1
ATOM 948 C C . SER A 1 131 ? -19.531 3.365 -4.286 1.00 57.78 131 SER A C 1
ATOM 950 O O . SER A 1 131 ? -20.036 4.383 -3.813 1.00 57.78 131 SER A O 1
ATOM 952 N N . SER A 1 132 ? -19.590 3.040 -5.584 1.00 54.31 132 SER A N 1
ATOM 953 C CA . SER A 1 132 ? -20.464 3.663 -6.589 1.00 54.31 132 SER A CA 1
ATOM 954 C C . SER A 1 132 ? -21.741 2.859 -6.756 1.00 54.31 132 SER A C 1
ATOM 956 O O . SER A 1 132 ? -22.812 3.490 -6.813 1.00 54.31 132 SER A O 1
#

Radius of gyration: 21.22 Å; chains: 1; bounding box: 40×41×62 Å

Foldseek 3Di:
DQDPVNVVVVVVVVVVVVVVVVVVVVVVVVVLVVVVVVCVVVVQKDKDFDPQCQLQQFHPVCPQQQADDPVGDGDPQQSQLFDDDPNDGDNPRGRRGHNQQSRRRIWMAGPPPRDTFHPDPVRSVVVVVVVD

Secondary structure (DSSP, 8-state):
---HHHHHHHHHHHHHHHHHHHHHHHHHHHHHHHHHHHHHHTTSEEEEE-TTTTTSSB-TTTTTSSEETTTTEEPTTTTTS-EEETTEEE--TT--B-TTTTTSSEEEEETTT--EE-SSHHHHHHHHTT--